Protein AF-A0A970CI45-F1 (afdb_monomer_lite)

Sequence (160 aa):
MDFQNLLEHHQKLLSYMESKGYSELYISRFSDEIVWILRNAETKQWASYTDIYLEYTHTPHSKDYLRNKRTIIGAIEQFDLYGNYPNGRRRHTLFSRCAYHLLVPEFQELIDFYCEVEEKRGKKDTTIYSESHHAASFLLAIQKDGADSLEKVTEEQVIS

Radius of gyration: 19.56 Å; chains: 1; bounding box: 49×31×49 Å

Foldseek 3Di:
DDCVQLVVCVVVLLVVCVVVPNDPVLSVVLVVLSVVCVVCCVPVVDPALLVVLVVVVVDDDDPVVSVSSQQSSQQSRCCRVPVDHDDVPDRGVSDVLALLVVAAPQLVVVLVVQLVVVVVVVNDPVVNVVVSRVSSVLRSQQVVVPDNHPVSRDPVSVPD

Structure (mmCIF, N/CA/C/O backbone):
data_AF-A0A970CI45-F1
#
_entry.id   AF-A0A970CI45-F1
#
loop_
_atom_site.group_PDB
_atom_site.id
_atom_site.type_symbol
_atom_site.label_atom_id
_atom_site.label_alt_id
_atom_site.label_comp_id
_atom_site.label_asym_id
_atom_site.label_entity_id
_atom_site.label_seq_id
_atom_site.pdbx_PDB_ins_code
_atom_site.Cartn_x
_atom_site.Cartn_y
_atom_site.Cartn_z
_atom_site.occupancy
_atom_site.B_iso_or_equiv
_atom_site.auth_seq_id
_atom_site.auth_comp_id
_atom_site.auth_asym_id
_atom_site.auth_atom_id
_atom_site.pdbx_PDB_model_num
ATOM 1 N N . MET A 1 1 ? 13.042 -11.171 2.318 1.00 85.75 1 MET A N 1
ATOM 2 C CA . MET A 1 1 ? 12.233 -11.173 1.082 1.00 85.75 1 MET A CA 1
ATOM 3 C C . MET A 1 1 ? 13.131 -11.547 -0.091 1.00 85.75 1 MET A C 1
ATOM 5 O O . MET A 1 1 ? 14.326 -11.297 0.013 1.00 85.75 1 MET A O 1
ATOM 9 N N . ASP A 1 2 ? 12.602 -12.162 -1.148 1.00 89.69 2 ASP A N 1
ATOM 10 C CA . ASP A 1 2 ? 13.368 -12.471 -2.366 1.00 89.69 2 ASP A CA 1
ATOM 11 C C . ASP A 1 2 ? 13.164 -11.361 -3.409 1.00 89.69 2 ASP A C 1
ATOM 13 O O . ASP A 1 2 ? 12.025 -10.999 -3.684 1.00 89.69 2 ASP A O 1
ATOM 17 N N . PHE A 1 3 ? 14.259 -10.827 -3.959 1.00 94.12 3 PHE A N 1
ATOM 18 C CA . PHE A 1 3 ? 14.261 -9.787 -4.997 1.00 94.12 3 PHE A CA 1
ATOM 19 C C . PHE A 1 3 ? 14.827 -10.293 -6.333 1.00 94.12 3 PHE A C 1
ATOM 21 O O . PHE A 1 3 ? 15.176 -9.485 -7.196 1.00 94.12 3 PHE A O 1
ATOM 28 N N . GLN A 1 4 ? 14.954 -11.611 -6.526 1.00 94.12 4 GLN A N 1
ATOM 29 C CA . GLN A 1 4 ? 15.524 -12.188 -7.744 1.00 94.12 4 GLN A CA 1
ATOM 30 C C . GLN A 1 4 ? 14.738 -11.781 -8.994 1.00 94.12 4 GLN A C 1
ATOM 32 O O . GLN A 1 4 ? 15.327 -11.410 -10.008 1.00 94.12 4 GLN A O 1
ATOM 37 N N . ASN A 1 5 ? 13.406 -11.775 -8.914 1.00 94.62 5 ASN A N 1
ATOM 38 C CA . ASN A 1 5 ? 12.564 -11.341 -10.023 1.00 94.62 5 ASN A CA 1
ATOM 39 C C . ASN A 1 5 ? 12.807 -9.857 -10.365 1.00 94.62 5 ASN A C 1
ATOM 41 O O . ASN A 1 5 ? 13.004 -9.514 -11.534 1.00 94.62 5 ASN A O 1
ATOM 45 N N . LEU A 1 6 ? 12.899 -8.980 -9.360 1.00 96.06 6 LEU A N 1
ATOM 46 C CA . LEU A 1 6 ? 13.262 -7.581 -9.565 1.00 96.06 6 LEU A CA 1
ATOM 47 C C . LEU A 1 6 ? 14.651 -7.449 -10.206 1.00 96.06 6 LEU A C 1
ATOM 49 O O . LEU A 1 6 ? 14.815 -6.699 -11.173 1.00 96.06 6 LEU A O 1
ATOM 53 N N . LEU A 1 7 ? 15.643 -8.196 -9.717 1.00 95.94 7 LEU A N 1
ATOM 54 C CA . LEU A 1 7 ? 17.002 -8.200 -10.256 1.00 95.94 7 LEU A CA 1
ATOM 55 C C . LEU A 1 7 ? 17.024 -8.612 -11.734 1.00 95.94 7 LEU A C 1
ATOM 57 O O . LEU A 1 7 ? 17.642 -7.931 -12.549 1.00 95.94 7 LEU A O 1
ATOM 61 N N . GLU A 1 8 ? 16.315 -9.674 -12.103 1.00 96.25 8 GLU A N 1
ATOM 62 C CA . GLU A 1 8 ? 16.331 -10.219 -13.462 1.00 96.25 8 GLU A CA 1
ATOM 63 C C . GLU A 1 8 ? 15.444 -9.449 -14.447 1.00 96.25 8 GLU A C 1
ATOM 65 O O . GLU A 1 8 ? 15.654 -9.519 -15.664 1.00 96.25 8 GLU A O 1
ATOM 70 N N . HIS A 1 9 ? 14.402 -8.761 -13.969 1.00 96.69 9 HIS A N 1
ATOM 71 C CA . HIS A 1 9 ? 13.346 -8.237 -14.840 1.00 96.69 9 HIS A CA 1
ATOM 72 C C . HIS A 1 9 ? 13.094 -6.730 -14.732 1.00 96.69 9 HIS A C 1
ATOM 74 O O . HIS A 1 9 ? 12.304 -6.212 -15.526 1.00 96.69 9 HIS A O 1
ATOM 80 N N . HIS A 1 10 ? 13.795 -5.987 -13.867 1.00 95.69 10 HIS A N 1
ATOM 81 C CA . HIS A 1 10 ? 13.632 -4.528 -13.771 1.00 95.69 10 HIS A CA 1
ATOM 82 C C . HIS A 1 10 ? 13.820 -3.799 -15.109 1.00 95.69 10 HIS A C 1
ATOM 84 O O . HIS A 1 10 ? 13.094 -2.846 -15.387 1.00 95.69 10 HIS A O 1
ATOM 90 N N . GLN A 1 11 ? 14.712 -4.262 -15.991 1.00 96.94 11 GLN A N 1
ATOM 91 C CA . GLN A 1 11 ? 14.888 -3.616 -17.294 1.00 96.94 11 GLN A CA 1
ATOM 92 C C . GLN A 1 11 ? 13.620 -3.700 -18.160 1.00 96.94 11 GLN A C 1
ATOM 94 O O . GLN A 1 11 ? 13.286 -2.748 -18.861 1.00 96.94 11 GLN A O 1
ATOM 99 N N . LYS A 1 12 ? 12.848 -4.794 -18.056 1.00 97.12 12 LYS A N 1
ATOM 100 C CA . LYS A 1 12 ? 11.551 -4.929 -18.743 1.00 97.12 12 LYS A CA 1
ATOM 101 C C . LYS A 1 12 ? 10.530 -3.927 -18.204 1.00 97.12 12 LYS A C 1
ATOM 103 O O . LYS A 1 12 ? 9.725 -3.410 -18.975 1.00 97.12 12 LYS A O 1
ATOM 108 N N . LEU A 1 13 ? 10.551 -3.657 -16.896 1.00 96.19 13 LEU A N 1
ATOM 109 C CA . LEU A 1 13 ? 9.715 -2.632 -16.268 1.00 96.19 13 LEU A CA 1
ATOM 110 C C . LEU A 1 13 ? 10.054 -1.237 -16.808 1.00 96.19 13 LEU A C 1
ATOM 112 O O . LEU A 1 13 ? 9.148 -0.520 -17.232 1.00 96.19 13 LEU A O 1
ATOM 116 N N . LEU A 1 14 ? 11.339 -0.876 -16.850 1.00 97.12 14 LEU A N 1
ATOM 117 C CA . LEU A 1 14 ? 11.781 0.434 -17.337 1.00 97.12 14 LEU A CA 1
ATOM 118 C C . LEU A 1 14 ? 11.441 0.631 -18.822 1.00 97.12 14 LEU A C 1
ATOM 120 O O . LEU A 1 14 ? 10.796 1.620 -19.169 1.00 97.12 14 LEU A O 1
ATOM 124 N N . SER A 1 15 ? 11.738 -0.350 -19.680 1.00 97.31 15 SER A N 1
ATOM 125 C CA . SER A 1 15 ? 11.382 -0.286 -21.106 1.00 97.31 15 SER A CA 1
ATOM 126 C C . SER A 1 15 ? 9.870 -0.232 -21.340 1.00 97.31 15 SER A C 1
ATOM 128 O O . SER A 1 15 ? 9.397 0.454 -22.248 1.00 97.31 15 SER A O 1
ATOM 130 N N . TYR A 1 16 ? 9.072 -0.909 -20.508 1.00 96.31 16 TYR A N 1
ATOM 131 C CA . TYR A 1 16 ? 7.619 -0.755 -20.552 1.00 96.31 16 TYR A CA 1
ATOM 132 C C . TYR A 1 16 ? 7.209 0.692 -20.248 1.00 96.31 16 TYR A C 1
ATOM 134 O O . TYR A 1 16 ? 6.386 1.252 -20.974 1.00 96.31 16 TYR A O 1
ATOM 142 N N . MET A 1 17 ? 7.779 1.312 -19.211 1.00 95.06 17 MET A N 1
ATOM 143 C CA . MET A 1 17 ? 7.454 2.692 -18.842 1.00 95.06 17 MET A CA 1
ATOM 144 C C . MET A 1 17 ? 7.829 3.679 -19.957 1.00 95.06 17 MET A C 1
ATOM 146 O O . MET A 1 17 ? 7.026 4.545 -20.302 1.00 95.06 17 MET A O 1
ATOM 150 N N . GLU A 1 18 ? 8.986 3.501 -20.589 1.00 96.19 18 GLU A N 1
ATOM 151 C CA . GLU A 1 18 ? 9.374 4.268 -21.780 1.00 96.19 18 GLU A CA 1
ATOM 152 C C . GLU A 1 18 ? 8.333 4.113 -22.899 1.00 96.19 18 GLU A C 1
ATOM 154 O O . GLU A 1 18 ? 7.787 5.099 -23.394 1.00 96.19 18 GLU A O 1
ATOM 159 N N . SER A 1 19 ? 7.958 2.871 -23.231 1.00 96.56 19 SER A N 1
ATOM 160 C CA . SER A 1 19 ? 6.989 2.581 -24.301 1.00 96.56 19 SER A CA 1
ATOM 161 C C . SER A 1 19 ? 5.582 3.139 -24.042 1.00 96.56 19 SER A C 1
ATOM 163 O O . SER A 1 19 ? 4.812 3.365 -24.977 1.00 96.56 19 SER A O 1
ATOM 165 N N . LYS A 1 20 ? 5.222 3.353 -22.771 1.00 94.31 20 LYS A N 1
ATOM 166 C CA . LYS A 1 20 ? 3.933 3.918 -22.350 1.00 94.31 20 LYS A CA 1
ATOM 167 C C . LYS A 1 20 ? 3.963 5.436 -22.184 1.00 94.31 20 LYS A C 1
ATOM 169 O O . LYS A 1 20 ? 2.945 6.006 -21.796 1.00 94.31 20 LYS A O 1
ATOM 174 N N . GLY A 1 21 ? 5.085 6.083 -22.499 1.00 93.75 21 GLY A N 1
ATOM 175 C CA . GLY A 1 21 ? 5.211 7.539 -22.477 1.00 93.75 21 GLY A CA 1
ATOM 176 C C . GLY A 1 21 ? 5.277 8.128 -21.070 1.00 93.75 21 GLY A C 1
ATOM 177 O O . GLY A 1 21 ? 4.859 9.268 -20.864 1.00 93.75 21 GLY A O 1
ATOM 178 N N . TYR A 1 22 ? 5.767 7.369 -20.084 1.00 93.44 22 TYR A N 1
ATOM 179 C CA . TYR A 1 22 ? 6.097 7.946 -18.782 1.00 93.44 22 TYR A CA 1
ATOM 180 C C . TYR A 1 22 ? 7.247 8.951 -18.932 1.00 93.44 22 TYR A C 1
ATOM 182 O O . TYR A 1 22 ? 8.113 8.795 -19.789 1.00 93.44 22 TYR A O 1
ATOM 190 N N . SER A 1 23 ? 7.267 9.991 -18.094 1.00 94.25 23 SER A N 1
ATOM 191 C CA . SER A 1 23 ? 8.334 10.992 -18.159 1.00 94.25 23 SER A CA 1
ATOM 192 C C . SER A 1 23 ? 9.681 10.407 -17.733 1.00 94.25 23 SER A C 1
ATOM 194 O O . SER A 1 23 ? 9.750 9.611 -16.794 1.00 94.25 23 SER A O 1
ATOM 196 N N . GLU A 1 24 ? 10.761 10.871 -18.365 1.00 95.75 24 GLU A N 1
ATOM 197 C CA . GLU A 1 24 ? 12.135 10.455 -18.045 1.00 95.75 24 GLU A CA 1
ATOM 198 C C . GLU A 1 24 ? 12.459 10.638 -16.560 1.00 95.75 24 GLU A C 1
ATOM 200 O O . GLU A 1 24 ? 13.004 9.741 -15.923 1.00 95.75 24 GLU A O 1
ATOM 205 N N . LEU A 1 25 ? 12.032 11.760 -15.967 1.00 94.62 25 LEU A N 1
ATOM 206 C CA . LEU A 1 25 ? 12.197 12.012 -14.535 1.00 94.62 25 LEU A CA 1
ATOM 207 C C . LE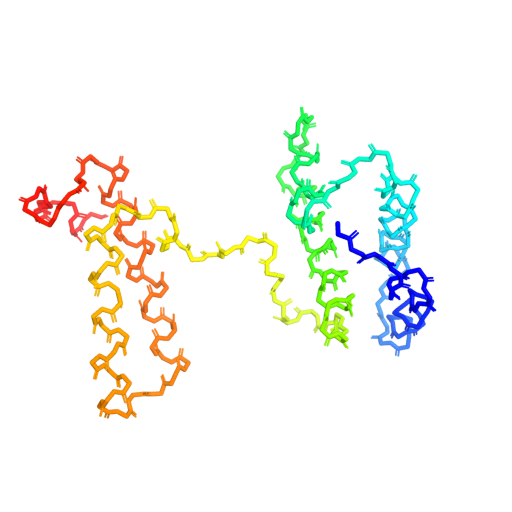U A 1 25 ? 11.514 10.937 -13.675 1.00 94.62 25 LEU A C 1
ATOM 209 O O . LEU A 1 25 ? 12.028 10.561 -12.624 1.00 94.62 25 LEU A O 1
ATOM 213 N N . TYR A 1 26 ? 10.338 10.459 -14.079 1.00 92.94 26 TYR A N 1
ATOM 214 C CA . TYR A 1 26 ? 9.623 9.429 -13.332 1.00 92.94 26 TYR A CA 1
ATOM 215 C C . TYR A 1 26 ? 10.274 8.053 -13.500 1.00 92.94 26 TYR A C 1
ATOM 217 O O . TYR A 1 26 ? 10.408 7.328 -12.517 1.00 92.94 26 TYR A O 1
ATOM 225 N N . ILE A 1 27 ? 10.741 7.729 -14.708 1.00 96.00 27 ILE A N 1
ATOM 226 C CA . ILE A 1 27 ? 11.489 6.498 -15.001 1.00 96.00 27 ILE A CA 1
ATOM 227 C C . ILE A 1 27 ? 12.807 6.469 -14.216 1.00 96.00 27 ILE A C 1
ATOM 229 O O . ILE A 1 27 ? 13.104 5.475 -13.557 1.00 96.00 27 ILE A O 1
ATOM 233 N N . SER A 1 28 ? 13.551 7.578 -14.193 1.00 96.50 28 SER A N 1
ATOM 234 C CA . SER A 1 28 ? 14.784 7.716 -13.406 1.00 96.50 28 SER A CA 1
ATOM 235 C C . SER A 1 28 ? 14.533 7.470 -11.920 1.00 96.50 28 SER A C 1
ATOM 237 O O . SER A 1 28 ? 15.267 6.705 -11.304 1.00 96.50 28 SER A O 1
ATOM 239 N N . ARG A 1 29 ? 13.443 8.002 -11.352 1.00 95.50 29 ARG A N 1
ATOM 240 C CA . ARG A 1 29 ? 13.087 7.734 -9.948 1.00 95.50 29 ARG A CA 1
ATOM 241 C C . ARG A 1 29 ? 12.798 6.257 -9.668 1.00 95.50 29 ARG A C 1
ATOM 243 O O . ARG A 1 29 ? 13.101 5.795 -8.574 1.00 95.50 29 ARG A O 1
ATOM 250 N N . PHE A 1 30 ? 12.208 5.527 -10.618 1.00 96.00 30 PHE A N 1
ATOM 251 C CA . PHE A 1 30 ? 12.043 4.073 -10.501 1.00 96.00 30 PHE A CA 1
ATOM 252 C C . PHE A 1 30 ? 13.393 3.365 -10.544 1.00 96.00 30 PHE A C 1
ATOM 254 O O . PHE A 1 30 ? 13.668 2.542 -9.679 1.00 96.00 30 PHE A O 1
ATOM 261 N N . SER A 1 31 ? 14.237 3.710 -11.517 1.00 97.50 31 SER A N 1
ATOM 262 C CA . SER A 1 31 ? 15.576 3.137 -11.658 1.00 97.50 31 SER A CA 1
ATOM 263 C C . SER A 1 31 ? 16.409 3.333 -10.388 1.00 97.50 31 SER A C 1
ATOM 265 O O . SER A 1 31 ? 16.966 2.371 -9.865 1.00 97.50 31 SER A O 1
ATOM 267 N N . ASP A 1 32 ? 16.444 4.554 -9.851 1.00 97.62 32 ASP A N 1
ATOM 268 C CA . ASP A 1 32 ? 17.188 4.879 -8.632 1.00 97.62 32 ASP A CA 1
ATOM 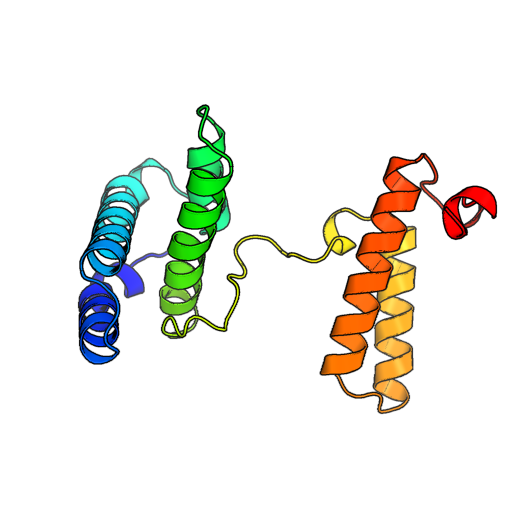269 C C . ASP A 1 32 ? 16.685 4.078 -7.426 1.00 97.62 32 ASP A C 1
ATOM 271 O O . ASP A 1 32 ? 17.486 3.572 -6.639 1.00 97.62 32 ASP A O 1
ATOM 275 N N . GLU A 1 33 ? 15.363 3.926 -7.291 1.00 97.44 33 GLU A N 1
ATOM 276 C CA . GLU A 1 33 ? 14.764 3.143 -6.209 1.00 97.44 33 GLU A CA 1
ATOM 277 C C . GLU A 1 33 ? 15.108 1.657 -6.326 1.00 97.44 33 GLU A C 1
ATOM 279 O O . GLU A 1 33 ? 15.518 1.045 -5.346 1.00 97.44 33 GLU A O 1
ATOM 284 N N . ILE A 1 34 ? 14.994 1.077 -7.523 1.00 97.69 34 ILE A N 1
ATOM 285 C CA . ILE A 1 34 ? 15.317 -0.333 -7.771 1.00 97.69 34 ILE A CA 1
ATOM 286 C C . ILE A 1 34 ? 16.785 -0.601 -7.445 1.00 97.69 34 ILE A C 1
ATOM 288 O O . ILE A 1 34 ? 17.100 -1.544 -6.722 1.00 97.69 34 ILE A O 1
ATOM 292 N N . VAL A 1 35 ? 17.685 0.259 -7.925 1.00 97.62 35 VAL A N 1
ATOM 293 C CA . VAL A 1 35 ? 19.119 0.153 -7.644 1.00 97.62 35 VAL A CA 1
ATOM 294 C C . VAL A 1 35 ? 19.392 0.262 -6.145 1.00 97.62 35 VAL A C 1
ATOM 296 O O . VAL A 1 35 ? 20.210 -0.489 -5.616 1.00 97.62 35 VAL A O 1
ATOM 299 N N . TRP A 1 36 ? 18.718 1.175 -5.444 1.00 97.31 36 TRP A N 1
ATOM 300 C CA . TRP A 1 36 ? 18.865 1.308 -3.999 1.00 97.31 36 TRP A CA 1
ATOM 301 C C . TRP A 1 36 ? 18.370 0.064 -3.250 1.00 97.31 36 TRP A C 1
ATOM 303 O O . TRP A 1 36 ? 19.090 -0.429 -2.382 1.00 97.31 36 TRP A O 1
ATOM 313 N N . ILE A 1 37 ? 17.210 -0.489 -3.617 1.00 96.88 37 ILE A N 1
ATOM 314 C CA . ILE A 1 37 ? 16.667 -1.720 -3.024 1.00 96.88 37 ILE A CA 1
ATOM 315 C C . ILE A 1 37 ? 17.648 -2.879 -3.216 1.00 96.88 37 ILE A C 1
ATOM 317 O O . ILE A 1 37 ? 18.064 -3.495 -2.238 1.00 96.88 37 ILE A O 1
ATOM 321 N N . LEU A 1 38 ? 18.080 -3.132 -4.455 1.00 96.12 38 LEU A N 1
ATOM 322 C CA . LEU A 1 38 ? 18.967 -4.253 -4.779 1.00 96.12 38 LEU A CA 1
ATOM 323 C C . LEU A 1 38 ? 20.320 -4.151 -4.060 1.00 96.12 38 LEU A C 1
ATOM 325 O O . LEU A 1 38 ? 20.836 -5.153 -3.579 1.00 96.12 38 LEU A O 1
ATOM 329 N N . ARG A 1 39 ? 20.877 -2.940 -3.919 1.00 96.12 39 ARG A N 1
ATOM 330 C CA . ARG A 1 39 ? 22.141 -2.713 -3.191 1.00 96.12 39 ARG A CA 1
ATOM 331 C C . ARG A 1 39 ? 22.047 -2.979 -1.689 1.00 96.12 39 ARG A C 1
ATOM 333 O O . ARG A 1 39 ? 23.067 -3.254 -1.068 1.00 96.12 39 ARG A O 1
ATOM 340 N N . ASN A 1 40 ? 20.863 -2.834 -1.102 1.00 95.31 40 ASN A N 1
ATOM 341 C CA . ASN A 1 40 ? 20.661 -2.932 0.344 1.00 95.31 40 ASN A CA 1
ATOM 342 C C . ASN A 1 40 ? 19.929 -4.216 0.761 1.00 95.31 40 ASN A C 1
ATOM 344 O O . ASN A 1 40 ? 19.820 -4.486 1.954 1.00 95.31 40 ASN A O 1
ATOM 348 N N . ALA A 1 41 ? 19.456 -5.019 -0.195 1.00 91.75 41 ALA A N 1
ATOM 349 C CA . ALA A 1 41 ? 18.675 -6.224 0.061 1.00 91.75 41 ALA A CA 1
ATOM 350 C C . ALA A 1 41 ? 19.379 -7.205 1.016 1.00 91.75 41 ALA A C 1
ATOM 352 O O . ALA A 1 41 ? 18.767 -7.679 1.973 1.00 91.75 41 ALA A O 1
ATOM 353 N N . GLU A 1 42 ? 20.673 -7.463 0.797 1.00 86.88 42 GLU A N 1
ATOM 354 C CA . GLU A 1 42 ? 21.454 -8.405 1.611 1.00 86.88 42 GLU A CA 1
ATOM 355 C C . GLU A 1 42 ? 21.711 -7.895 3.035 1.00 86.88 42 GLU A C 1
ATOM 357 O O . GLU A 1 42 ? 21.709 -8.671 3.991 1.00 86.88 42 GLU A O 1
ATOM 362 N N . THR A 1 43 ? 21.922 -6.585 3.195 1.00 91.81 43 THR A N 1
ATOM 363 C CA . THR A 1 43 ? 22.318 -5.988 4.478 1.00 91.81 43 THR A CA 1
ATOM 364 C C . THR A 1 43 ? 21.124 -5.648 5.360 1.00 91.81 43 THR A C 1
ATOM 366 O O . THR A 1 43 ? 21.211 -5.772 6.580 1.00 91.81 43 THR A O 1
ATOM 369 N N . LYS A 1 44 ? 20.012 -5.214 4.762 1.00 89.88 44 LYS A N 1
ATOM 370 C CA . LYS A 1 44 ? 18.828 -4.738 5.486 1.00 89.88 44 LYS A CA 1
ATOM 371 C C . LYS A 1 44 ? 17.829 -5.836 5.830 1.00 89.88 44 LYS A C 1
ATOM 373 O O . LYS A 1 44 ? 17.062 -5.658 6.769 1.00 89.88 44 LYS A O 1
ATOM 378 N N . GLN A 1 45 ? 17.842 -6.955 5.101 1.00 88.62 45 GLN A N 1
ATOM 379 C CA . GLN A 1 45 ? 17.010 -8.134 5.381 1.00 88.62 45 GLN A CA 1
ATOM 380 C C . GLN A 1 45 ? 15.508 -7.823 5.542 1.00 88.62 45 GLN A C 1
ATOM 382 O O . GLN A 1 45 ? 14.827 -8.407 6.385 1.00 88.62 45 GLN A O 1
ATOM 387 N N . TRP A 1 46 ? 14.970 -6.914 4.725 1.00 93.00 46 TRP A N 1
ATOM 388 C CA . TRP A 1 46 ? 13.552 -6.549 4.764 1.00 93.00 46 TRP A CA 1
ATOM 389 C C . TRP A 1 46 ? 12.633 -7.767 4.559 1.00 93.00 46 TRP A C 1
ATOM 391 O O . TRP A 1 46 ? 12.899 -8.648 3.725 1.00 93.00 46 TRP A O 1
ATOM 401 N N . ALA A 1 47 ? 11.528 -7.815 5.305 1.00 88.25 47 ALA A N 1
ATOM 402 C CA . ALA A 1 47 ? 10.521 -8.866 5.185 1.00 88.25 47 ALA A CA 1
ATOM 403 C C . ALA A 1 47 ? 9.485 -8.541 4.096 1.00 88.25 47 ALA A C 1
ATOM 405 O O . ALA A 1 47 ? 8.915 -9.458 3.508 1.00 88.25 47 ALA A O 1
ATOM 406 N N . SER A 1 48 ? 9.283 -7.256 3.792 1.00 90.31 48 SER A N 1
ATOM 407 C CA . SER A 1 48 ? 8.299 -6.757 2.828 1.00 90.31 48 SER A CA 1
ATOM 408 C C . SER A 1 48 ? 8.734 -5.444 2.162 1.00 90.31 48 SER A C 1
ATOM 410 O O . SER A 1 48 ? 9.580 -4.715 2.684 1.00 90.31 48 SER A O 1
ATOM 412 N N . TYR A 1 49 ? 8.088 -5.068 1.051 1.00 92.94 49 TYR A N 1
ATOM 413 C CA . TYR A 1 49 ? 8.231 -3.719 0.480 1.00 92.94 49 TYR A CA 1
ATOM 414 C C . TYR A 1 49 ? 7.719 -2.613 1.419 1.00 92.94 49 TYR A C 1
ATOM 416 O O . TYR A 1 49 ? 8.120 -1.452 1.296 1.00 92.94 49 TYR A O 1
ATOM 424 N N . THR A 1 50 ? 6.849 -2.947 2.373 1.00 90.38 50 THR A N 1
ATOM 425 C CA . THR A 1 50 ? 6.419 -2.027 3.430 1.00 90.38 50 THR A CA 1
ATOM 426 C C . THR A 1 50 ? 7.598 -1.605 4.295 1.00 90.38 50 THR A C 1
ATOM 428 O O . THR A 1 50 ? 7.753 -0.410 4.546 1.00 90.38 50 THR A O 1
ATOM 431 N N . ASP A 1 51 ? 8.464 -2.546 4.679 1.00 90.75 51 ASP A N 1
ATOM 432 C CA . ASP A 1 51 ? 9.657 -2.261 5.486 1.00 90.75 51 ASP A CA 1
ATOM 433 C C . ASP A 1 51 ? 10.605 -1.306 4.751 1.00 90.75 51 ASP A C 1
ATOM 435 O O . ASP A 1 51 ? 11.103 -0.345 5.334 1.00 90.75 51 ASP A O 1
ATOM 439 N N . ILE A 1 52 ? 10.761 -1.499 3.436 1.00 94.75 52 ILE A N 1
ATOM 440 C CA . ILE A 1 52 ? 11.536 -0.610 2.557 1.00 94.75 52 ILE A CA 1
ATOM 441 C C . ILE A 1 52 ? 10.990 0.819 2.614 1.00 94.75 52 ILE A C 1
ATOM 443 O O . ILE A 1 52 ? 11.745 1.780 2.738 1.00 94.75 52 ILE A O 1
ATOM 447 N N . TYR A 1 53 ? 9.667 0.989 2.533 1.00 93.88 53 TYR A N 1
ATOM 448 C CA . TYR A 1 53 ? 9.065 2.314 2.666 1.00 93.88 53 TYR A CA 1
ATOM 449 C C . TYR A 1 53 ? 9.261 2.898 4.073 1.00 93.88 53 TYR A C 1
ATOM 451 O O . TYR A 1 53 ? 9.470 4.107 4.199 1.00 93.88 53 TYR A O 1
ATOM 459 N N . LEU A 1 54 ? 9.171 2.078 5.125 1.00 90.69 54 LEU A N 1
ATOM 460 C CA . LEU A 1 54 ? 9.300 2.534 6.511 1.00 90.69 54 LEU A CA 1
ATOM 461 C C . LEU A 1 54 ? 10.695 3.095 6.813 1.00 90.69 54 LEU A C 1
ATOM 463 O O . LEU A 1 54 ? 10.787 4.048 7.585 1.00 90.69 54 LEU A O 1
ATOM 467 N N . GLU A 1 55 ? 11.744 2.638 6.126 1.00 92.94 55 GLU A N 1
ATOM 468 C CA . GLU A 1 55 ? 13.090 3.232 6.211 1.00 92.94 55 GLU A CA 1
ATOM 469 C C . GLU A 1 55 ? 13.081 4.740 5.923 1.00 92.94 55 GLU A C 1
ATOM 471 O O . GLU A 1 55 ? 13.669 5.534 6.657 1.00 92.94 55 GLU A O 1
ATOM 476 N N . TYR A 1 56 ? 12.321 5.164 4.910 1.00 92.31 56 TYR A N 1
ATOM 477 C CA . TYR A 1 56 ? 12.173 6.578 4.560 1.00 92.31 56 TYR A CA 1
ATOM 478 C C . TYR A 1 56 ? 11.381 7.381 5.594 1.00 92.31 56 TYR A C 1
ATOM 480 O O . TYR A 1 56 ? 11.313 8.599 5.490 1.00 92.31 56 TYR A O 1
ATOM 488 N N . THR A 1 57 ? 10.750 6.740 6.577 1.00 88.25 57 THR A N 1
ATOM 489 C CA . THR A 1 57 ? 10.025 7.439 7.649 1.00 88.25 57 THR A CA 1
ATOM 490 C C . THR A 1 57 ? 10.894 7.716 8.873 1.00 88.25 57 THR A C 1
ATOM 492 O O . THR A 1 57 ? 10.511 8.534 9.708 1.00 88.25 57 THR A O 1
ATOM 495 N N . HIS A 1 58 ? 12.075 7.096 8.969 1.00 88.44 58 HIS A N 1
ATOM 496 C CA . HIS A 1 58 ? 13.008 7.315 10.078 1.00 88.44 58 HIS A CA 1
ATOM 497 C C . HIS A 1 58 ? 13.725 8.668 10.012 1.00 88.44 58 HIS A C 1
ATOM 499 O O . HIS A 1 58 ? 14.253 9.135 11.020 1.00 88.44 58 HIS A O 1
ATOM 505 N N . THR A 1 59 ? 13.720 9.321 8.850 1.00 87.94 59 THR A N 1
ATOM 506 C CA . THR A 1 59 ? 14.284 10.657 8.647 1.00 87.94 59 THR A CA 1
ATOM 507 C C . THR A 1 59 ? 13.202 11.673 8.276 1.00 87.94 59 THR A C 1
ATOM 509 O O . THR A 1 59 ? 12.211 11.323 7.629 1.00 87.94 59 THR A O 1
ATOM 512 N N . PRO A 1 60 ? 13.358 12.958 8.652 1.00 88.81 60 PRO A N 1
ATOM 513 C CA . PRO A 1 60 ? 12.375 13.977 8.310 1.00 88.81 60 PRO A CA 1
ATOM 514 C C . PRO A 1 60 ? 12.324 14.209 6.796 1.00 88.81 60 PRO A C 1
ATOM 516 O O . PRO A 1 60 ? 13.275 14.706 6.192 1.00 88.81 60 PRO A O 1
ATOM 519 N N . HIS A 1 61 ? 11.181 13.903 6.190 1.00 92.44 61 HIS A N 1
ATOM 520 C CA . HIS A 1 61 ? 10.887 14.205 4.792 1.00 92.44 61 HIS A CA 1
ATOM 521 C C . HIS A 1 61 ? 9.542 14.914 4.653 1.00 92.44 61 HIS A C 1
ATOM 523 O O . HIS A 1 61 ? 8.669 14.829 5.519 1.00 92.44 61 HIS A O 1
ATOM 529 N N . SER A 1 62 ? 9.346 15.610 3.530 1.00 93.19 62 SER A N 1
ATOM 530 C CA . SER A 1 62 ? 8.055 16.225 3.231 1.00 93.19 62 SER A CA 1
ATOM 531 C C . SER A 1 62 ? 6.978 15.163 2.974 1.00 93.19 62 SER A C 1
ATOM 533 O O . SER A 1 62 ? 7.249 14.068 2.473 1.00 93.19 62 SER A O 1
ATOM 535 N N . LYS A 1 63 ? 5.716 15.507 3.262 1.00 88.00 63 LYS A N 1
ATOM 536 C CA . LYS A 1 63 ? 4.568 14.619 3.003 1.00 88.00 63 LYS A CA 1
ATOM 537 C C . LYS A 1 63 ? 4.479 14.211 1.529 1.00 88.00 63 LYS A C 1
ATOM 539 O O . LYS A 1 63 ? 4.173 13.060 1.226 1.00 88.00 63 LYS A O 1
ATOM 544 N N . ASP A 1 64 ? 4.777 15.134 0.616 1.00 88.44 64 ASP A N 1
ATOM 545 C CA . ASP A 1 64 ? 4.767 14.864 -0.824 1.00 88.44 64 ASP A CA 1
ATOM 546 C C . ASP A 1 64 ? 5.887 13.910 -1.244 1.00 88.44 64 ASP A C 1
ATOM 548 O O . ASP A 1 64 ? 5.662 13.035 -2.083 1.00 88.44 64 ASP A O 1
ATOM 552 N N . TYR A 1 65 ? 7.075 14.029 -0.643 1.00 91.38 65 TYR A N 1
ATOM 553 C CA . TYR A 1 65 ? 8.173 13.093 -0.872 1.00 91.38 65 TYR A CA 1
ATOM 554 C C . TYR A 1 65 ? 7.776 11.675 -0.458 1.00 91.38 65 TYR A C 1
ATOM 556 O O . TYR A 1 65 ? 7.867 10.752 -1.268 1.00 91.38 65 TYR A O 1
ATOM 564 N N . LEU A 1 66 ? 7.245 11.515 0.759 1.00 91.12 66 LEU A N 1
ATOM 565 C CA . LEU A 1 66 ? 6.789 10.219 1.260 1.00 91.12 66 LEU A CA 1
ATOM 566 C C . LEU A 1 66 ? 5.656 9.650 0.398 1.00 91.12 66 LEU A C 1
ATOM 568 O O . LEU A 1 66 ? 5.682 8.475 0.043 1.00 91.12 66 LEU A O 1
ATOM 572 N N . ARG A 1 67 ? 4.696 10.477 -0.037 1.00 87.75 67 ARG A N 1
ATOM 573 C CA . ARG A 1 67 ? 3.630 10.041 -0.956 1.00 87.75 67 ARG A CA 1
ATOM 574 C C . ARG A 1 67 ? 4.190 9.522 -2.285 1.00 87.75 67 ARG A C 1
ATOM 576 O O . ARG A 1 67 ? 3.726 8.495 -2.786 1.00 87.75 67 ARG A O 1
ATOM 583 N N . ASN A 1 68 ? 5.184 10.208 -2.848 1.00 89.69 68 ASN A N 1
ATOM 584 C CA . ASN A 1 68 ? 5.840 9.786 -4.085 1.00 89.69 68 ASN A CA 1
ATOM 585 C C . ASN A 1 68 ? 6.620 8.479 -3.890 1.00 89.69 68 ASN A C 1
ATOM 587 O O . ASN A 1 68 ? 6.423 7.551 -4.672 1.00 89.69 68 ASN A O 1
ATOM 591 N N . LYS A 1 69 ? 7.423 8.367 -2.823 1.00 92.50 69 LYS A N 1
ATOM 592 C CA . LYS A 1 69 ? 8.145 7.131 -2.473 1.00 92.50 69 LYS A CA 1
ATOM 593 C C . LYS A 1 69 ? 7.198 5.953 -2.312 1.00 92.50 69 LYS A C 1
ATOM 595 O O . LYS A 1 69 ? 7.392 4.922 -2.944 1.00 92.50 69 LYS A O 1
ATOM 600 N N . ARG A 1 70 ? 6.104 6.142 -1.571 1.00 90.25 70 ARG A N 1
ATOM 601 C CA . ARG A 1 70 ? 5.056 5.128 -1.402 1.00 90.25 70 ARG A CA 1
ATOM 602 C C . ARG A 1 70 ? 4.491 4.652 -2.741 1.00 90.25 70 ARG A C 1
ATOM 604 O O . ARG A 1 70 ? 4.253 3.466 -2.933 1.00 90.25 70 ARG A O 1
ATOM 611 N N . THR A 1 71 ? 4.277 5.577 -3.673 1.00 89.56 71 THR A N 1
ATOM 612 C CA . THR A 1 71 ? 3.749 5.252 -5.004 1.00 89.56 71 THR A CA 1
ATOM 613 C C . THR A 1 71 ? 4.742 4.430 -5.823 1.00 89.56 71 THR A C 1
ATOM 615 O O . THR A 1 71 ? 4.337 3.456 -6.447 1.00 89.56 71 THR A O 1
ATOM 618 N N . ILE A 1 72 ? 6.025 4.801 -5.802 1.00 93.38 72 ILE A N 1
ATOM 619 C CA . ILE A 1 72 ? 7.085 4.116 -6.553 1.00 93.38 72 ILE A CA 1
ATOM 620 C C . ILE A 1 72 ? 7.336 2.722 -5.978 1.00 93.38 72 ILE A C 1
ATOM 622 O O . ILE A 1 72 ? 7.159 1.738 -6.690 1.00 93.38 72 ILE A O 1
ATOM 626 N N . ILE A 1 73 ? 7.664 2.630 -4.685 1.00 94.50 73 ILE A N 1
ATOM 627 C CA . ILE A 1 73 ? 7.970 1.363 -3.997 1.00 94.50 73 ILE A CA 1
ATOM 628 C C . ILE A 1 73 ? 6.814 0.378 -4.170 1.00 94.50 73 ILE A C 1
ATOM 630 O O . ILE A 1 73 ? 7.010 -0.802 -4.422 1.00 94.50 73 ILE A O 1
ATOM 634 N N . GLY A 1 74 ? 5.587 0.881 -4.118 1.00 91.56 74 GLY A N 1
ATOM 635 C CA . GLY A 1 74 ? 4.410 0.053 -4.243 1.00 91.56 74 GLY A CA 1
ATOM 636 C C . GLY A 1 74 ? 4.051 -0.365 -5.665 1.00 91.56 74 GLY A C 1
ATOM 637 O O . GLY A 1 74 ? 3.385 -1.375 -5.857 1.00 91.56 74 GLY A O 1
ATOM 638 N N . ALA A 1 75 ? 4.483 0.384 -6.677 1.00 92.25 75 ALA A N 1
ATOM 639 C CA . ALA A 1 75 ? 4.426 -0.082 -8.056 1.00 92.25 75 ALA A CA 1
ATOM 640 C C . ALA A 1 75 ? 5.516 -1.128 -8.335 1.00 92.25 75 ALA A C 1
ATOM 642 O O . ALA A 1 75 ? 5.263 -2.076 -9.074 1.00 92.25 75 ALA A O 1
ATOM 643 N N . ILE A 1 76 ? 6.695 -0.978 -7.719 1.00 94.75 76 ILE A N 1
ATOM 644 C CA . ILE A 1 76 ? 7.769 -1.975 -7.779 1.00 94.75 76 ILE A CA 1
ATOM 645 C C . ILE A 1 76 ? 7.308 -3.277 -7.117 1.00 94.75 76 ILE A C 1
ATOM 647 O O . ILE A 1 76 ? 7.425 -4.315 -7.747 1.00 94.75 76 ILE A O 1
ATOM 651 N N . GLU A 1 77 ? 6.696 -3.221 -5.929 1.00 93.31 77 GLU A N 1
ATOM 652 C CA . GLU A 1 77 ? 6.066 -4.378 -5.269 1.00 93.31 77 GLU A CA 1
ATOM 653 C C . GLU A 1 77 ? 5.094 -5.102 -6.207 1.00 93.31 77 GLU A C 1
ATOM 655 O O . GLU A 1 77 ? 5.137 -6.321 -6.353 1.00 93.31 77 GLU A O 1
ATOM 660 N N . GLN A 1 78 ? 4.216 -4.341 -6.867 1.00 90.88 78 GLN A N 1
ATOM 661 C CA . GLN A 1 78 ? 3.211 -4.900 -7.764 1.00 90.88 78 GLN A CA 1
ATOM 662 C C . GLN A 1 78 ? 3.825 -5.618 -8.966 1.00 90.88 78 GLN A C 1
ATOM 664 O O . GLN A 1 78 ? 3.338 -6.674 -9.379 1.00 90.88 78 GLN A O 1
ATOM 669 N N . PHE A 1 79 ? 4.894 -5.053 -9.513 1.00 93.50 79 PHE A N 1
ATOM 670 C CA . PHE A 1 79 ? 5.647 -5.672 -10.589 1.00 93.50 79 PHE A CA 1
ATOM 671 C C . PHE A 1 79 ? 6.407 -6.907 -10.101 1.00 93.50 79 PHE A C 1
ATOM 673 O O . PHE A 1 79 ? 6.325 -7.954 -10.737 1.00 93.50 79 PHE A O 1
ATOM 680 N N . ASP A 1 80 ? 7.108 -6.791 -8.977 1.00 94.69 80 ASP A N 1
ATOM 681 C CA . ASP A 1 80 ? 8.007 -7.828 -8.492 1.00 94.69 80 ASP A CA 1
ATOM 682 C C . ASP A 1 80 ? 7.253 -9.082 -8.040 1.00 94.69 80 ASP A C 1
ATOM 684 O O . ASP A 1 80 ? 7.556 -10.192 -8.463 1.00 94.69 80 ASP A O 1
ATOM 688 N N . LEU A 1 81 ? 6.202 -8.900 -7.240 1.00 90.69 81 LEU A N 1
ATOM 689 C CA . LEU A 1 81 ? 5.467 -10.018 -6.653 1.00 90.69 81 LEU A CA 1
ATOM 690 C C . LEU A 1 81 ? 4.371 -10.584 -7.552 1.00 90.69 81 LEU A C 1
ATOM 692 O O . LEU A 1 81 ? 4.021 -11.757 -7.432 1.00 90.69 81 LEU A O 1
ATOM 696 N N . TYR A 1 82 ? 3.789 -9.756 -8.421 1.00 89.00 82 TYR A N 1
ATOM 697 C CA . TYR A 1 82 ? 2.575 -10.119 -9.158 1.00 89.00 82 TYR A CA 1
ATOM 698 C C . TYR A 1 82 ? 2.687 -9.911 -10.673 1.00 89.00 82 TYR A C 1
ATOM 700 O O . TYR A 1 82 ? 1.701 -10.107 -11.384 1.00 89.00 82 TYR A O 1
ATOM 708 N N . GLY A 1 83 ? 3.839 -9.465 -11.185 1.00 90.56 83 GLY A N 1
ATOM 709 C CA . GLY A 1 83 ? 4.027 -9.162 -12.608 1.00 90.56 83 GLY A CA 1
ATOM 710 C C . GLY A 1 83 ? 3.179 -7.986 -13.114 1.00 90.56 83 GLY A C 1
ATOM 711 O O . GLY A 1 83 ? 3.007 -7.809 -14.321 1.00 90.56 83 GLY A O 1
ATOM 712 N N . ASN A 1 84 ? 2.614 -7.176 -12.213 1.00 90.06 84 ASN A N 1
ATOM 713 C CA . ASN A 1 84 ? 1.719 -6.079 -12.563 1.00 90.06 84 ASN A CA 1
ATOM 714 C C . ASN A 1 84 ? 2.508 -4.800 -12.862 1.00 90.06 84 ASN A C 1
ATOM 716 O O . ASN A 1 84 ? 3.073 -4.173 -11.970 1.00 90.06 84 ASN A O 1
ATOM 720 N N . TYR A 1 85 ? 2.467 -4.351 -14.112 1.00 91.88 85 TYR A N 1
ATOM 721 C CA . TYR A 1 85 ? 3.107 -3.103 -14.519 1.00 91.88 85 TYR A CA 1
ATOM 722 C C . TYR A 1 85 ? 2.370 -1.852 -13.998 1.00 91.88 85 TYR A C 1
ATOM 724 O O . TYR A 1 85 ? 1.136 -1.859 -13.870 1.00 91.88 85 TYR A O 1
ATOM 732 N N . PRO A 1 86 ? 3.090 -0.735 -13.760 1.00 89.38 86 PRO A N 1
ATOM 733 C CA . PRO A 1 86 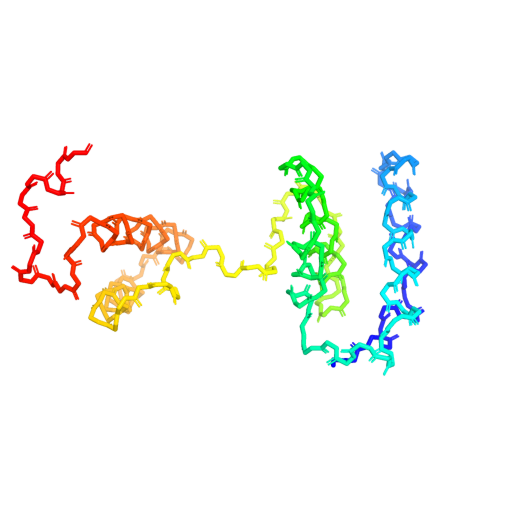? 2.474 0.534 -13.404 1.00 89.38 86 PRO A CA 1
ATOM 734 C C . PRO A 1 86 ? 1.531 0.992 -14.519 1.00 89.38 86 PRO A C 1
ATOM 736 O O . PRO A 1 86 ? 1.838 0.926 -15.708 1.00 89.38 86 PRO A O 1
ATOM 739 N N . ASN A 1 87 ? 0.348 1.457 -14.131 1.00 82.12 87 ASN A N 1
ATOM 740 C CA . ASN A 1 87 ? -0.670 1.933 -15.071 1.00 82.12 87 ASN A CA 1
ATOM 741 C C . ASN A 1 87 ? -1.328 3.248 -14.625 1.00 82.12 87 ASN A C 1
ATOM 743 O O . ASN A 1 87 ? -2.368 3.632 -15.154 1.00 82.12 87 ASN A O 1
ATOM 747 N N . GLY A 1 88 ? -0.769 3.907 -13.601 1.00 67.12 88 GLY A N 1
ATOM 748 C CA . GLY A 1 88 ? -1.284 5.157 -13.025 1.00 67.12 88 GLY A CA 1
ATOM 749 C C . GLY A 1 88 ? -2.644 5.046 -12.321 1.00 67.12 88 GLY A C 1
ATOM 750 O O . GLY A 1 88 ? -3.079 6.003 -11.687 1.00 67.12 88 GLY A O 1
ATOM 751 N N . ARG A 1 89 ? -3.320 3.893 -12.412 1.00 62.06 89 ARG A N 1
ATOM 752 C CA . ARG A 1 89 ? -4.668 3.652 -11.877 1.00 62.06 89 ARG A CA 1
ATOM 753 C C . ARG A 1 89 ? -4.650 2.757 -10.643 1.00 62.06 89 ARG A C 1
ATOM 755 O O . ARG A 1 89 ? -5.432 2.978 -9.721 1.00 62.06 89 ARG A O 1
ATOM 762 N N . ARG A 1 90 ? -3.766 1.754 -10.609 1.00 56.59 90 ARG A N 1
ATOM 763 C CA . ARG A 1 90 ? -3.604 0.865 -9.455 1.00 56.59 90 ARG A CA 1
ATOM 764 C C . ARG A 1 90 ? -2.814 1.577 -8.366 1.00 56.59 90 ARG A C 1
ATOM 766 O O . ARG A 1 90 ? -1.673 1.987 -8.561 1.00 56.59 90 ARG A O 1
ATOM 773 N N . ARG A 1 91 ? -3.466 1.744 -7.218 1.00 60.53 91 ARG A N 1
ATOM 774 C CA . ARG A 1 91 ? -2.856 2.261 -5.994 1.00 60.53 91 ARG A CA 1
ATOM 775 C C . ARG A 1 91 ? -2.118 1.096 -5.332 1.00 60.53 91 ARG A C 1
ATOM 777 O O . ARG A 1 91 ? -2.676 0.014 -5.222 1.00 60.53 91 ARG A O 1
ATOM 784 N N . HIS A 1 92 ? -0.873 1.328 -4.941 1.00 67.06 92 HIS A N 1
ATOM 785 C CA . HIS A 1 92 ? -0.013 0.350 -4.279 1.00 67.06 92 HIS A CA 1
ATOM 786 C C . HIS A 1 92 ? -0.652 -0.327 -3.049 1.00 67.06 92 HIS A C 1
ATOM 788 O O . HIS A 1 92 ? -1.467 0.290 -2.353 1.00 67.06 92 HIS A O 1
ATOM 794 N N . THR A 1 93 ? -0.194 -1.542 -2.735 1.00 66.25 93 THR A N 1
ATOM 795 C CA . THR A 1 93 ? -0.651 -2.375 -1.605 1.00 66.25 93 THR A CA 1
ATOM 796 C C . THR A 1 93 ? 0.249 -2.322 -0.370 1.00 66.25 93 THR A C 1
ATOM 798 O O . THR A 1 93 ? -0.150 -2.857 0.655 1.00 66.25 93 THR A O 1
ATOM 801 N N . LEU A 1 94 ? 1.384 -1.603 -0.427 1.00 68.81 94 LEU A N 1
ATOM 802 C CA . LEU A 1 94 ? 2.365 -1.453 0.671 1.00 68.81 94 LEU A CA 1
ATOM 803 C C . LEU A 1 94 ? 1.793 -1.276 2.073 1.00 68.81 94 LEU A C 1
ATOM 805 O O . LEU A 1 94 ? 2.386 -1.686 3.058 1.00 68.81 94 LEU A O 1
ATOM 809 N N . PHE A 1 95 ? 0.682 -0.572 2.180 1.00 64.56 95 PHE A N 1
ATOM 810 C CA . PHE A 1 95 ? -0.081 -0.548 3.406 1.00 64.56 95 PHE A CA 1
ATOM 811 C C . PHE A 1 95 ? -1.416 -1.131 3.038 1.00 64.56 95 PHE A C 1
ATOM 813 O O . PHE A 1 95 ? -2.014 -0.684 2.048 1.00 64.56 95 PHE A O 1
ATOM 820 N N . SER A 1 96 ? -1.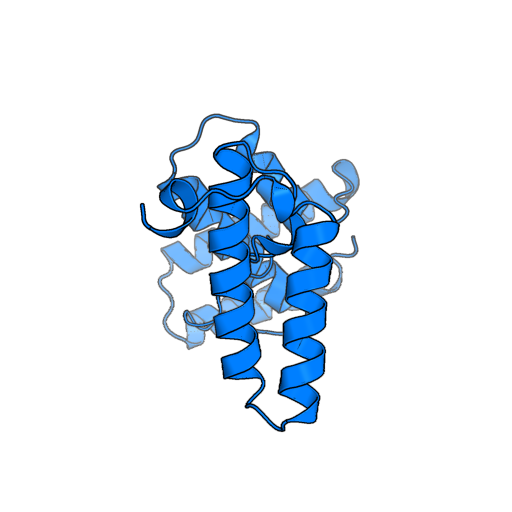894 -2.066 3.853 1.00 55.56 96 SER A N 1
ATOM 821 C CA . SER A 1 96 ? -3.313 -2.330 3.894 1.00 55.56 96 SER A CA 1
ATOM 822 C C . SER A 1 96 ? -3.976 -0.982 4.158 1.00 55.56 96 SER A C 1
ATOM 824 O O . SER A 1 96 ? -3.899 -0.383 5.228 1.00 55.56 96 SER A O 1
ATOM 826 N N . ARG A 1 97 ? -4.539 -0.400 3.096 1.00 56.06 97 ARG A N 1
ATOM 827 C CA . ARG A 1 97 ? -5.212 0.896 3.203 1.00 56.06 97 ARG A CA 1
ATOM 828 C C . ARG A 1 97 ? -6.440 0.778 4.087 1.00 56.06 97 ARG A C 1
ATOM 830 O O . ARG A 1 97 ? -6.983 1.799 4.486 1.00 56.06 97 ARG A O 1
ATOM 837 N N . CYS A 1 98 ? -6.862 -0.446 4.384 1.00 63.66 98 CYS A N 1
ATOM 838 C CA . CYS A 1 98 ? -7.995 -0.698 5.223 1.00 63.66 98 CYS A CA 1
ATOM 839 C C . CYS A 1 98 ? -7.654 -0.385 6.676 1.00 63.66 98 CYS A C 1
ATOM 841 O O . CYS A 1 98 ? -6.824 -1.047 7.298 1.00 63.66 98 CYS A O 1
ATOM 843 N N . ALA A 1 99 ? -8.376 0.594 7.215 1.00 81.75 99 ALA A N 1
ATOM 844 C CA . ALA A 1 99 ? -8.458 0.859 8.641 1.00 81.75 99 ALA A CA 1
ATOM 845 C C . ALA A 1 99 ? -8.768 -0.406 9.464 1.00 81.75 99 ALA A C 1
ATOM 847 O O . ALA A 1 99 ? -8.423 -0.435 10.635 1.00 81.75 99 ALA A O 1
ATOM 848 N N . TYR A 1 100 ? -9.314 -1.456 8.836 1.00 87.94 100 TYR A N 1
ATOM 849 C CA . TYR A 1 100 ? -9.609 -2.762 9.425 1.00 87.94 100 TYR A CA 1
ATOM 850 C C . TYR A 1 100 ? -8.477 -3.319 10.295 1.00 87.94 100 TYR A C 1
ATOM 852 O O . TYR A 1 100 ? -8.710 -3.714 11.430 1.00 87.94 100 TYR A O 1
ATOM 860 N N . HIS A 1 101 ? -7.227 -3.281 9.831 1.00 83.88 101 HIS A N 1
ATOM 861 C CA . HIS A 1 101 ? -6.113 -3.843 10.611 1.00 83.88 101 HIS A CA 1
ATOM 862 C C . HIS A 1 101 ? -5.729 -3.006 11.839 1.00 83.88 101 HIS A C 1
ATOM 864 O O . HIS A 1 101 ? -4.950 -3.462 12.668 1.00 83.88 101 HIS A O 1
ATOM 870 N N . LEU A 1 102 ? -6.233 -1.774 11.931 1.00 88.00 102 LEU A N 1
ATOM 871 C CA . LEU A 1 102 ? -6.042 -0.879 13.072 1.00 88.00 102 LEU A CA 1
ATOM 872 C C . LEU A 1 102 ? -7.214 -0.946 14.061 1.00 88.00 102 LEU A C 1
ATOM 874 O O . LEU A 1 102 ? -7.155 -0.303 15.111 1.00 88.00 102 LEU A O 1
ATOM 878 N N . LEU A 1 103 ? -8.278 -1.665 13.705 1.00 91.75 103 LEU A N 1
ATOM 879 C CA . LEU A 1 103 ? -9.448 -1.838 14.549 1.00 91.75 103 LEU A CA 1
ATOM 880 C C . LEU A 1 103 ? -9.153 -2.801 15.699 1.00 91.75 103 LEU A C 1
ATOM 882 O O . LEU A 1 103 ? -8.384 -3.752 15.556 1.00 91.75 103 LEU A O 1
ATOM 886 N N . VAL A 1 104 ? -9.813 -2.562 16.827 1.00 95.06 104 VAL A N 1
ATOM 887 C CA . VAL A 1 104 ? -9.960 -3.551 17.899 1.00 95.06 104 VAL A CA 1
ATOM 888 C C . VAL A 1 104 ? -10.701 -4.801 17.394 1.00 95.06 104 VAL A C 1
ATOM 890 O O . VAL A 1 104 ? -11.495 -4.689 16.455 1.00 95.06 104 VAL A O 1
ATOM 893 N N . PRO A 1 105 ? -10.490 -5.982 18.012 1.00 96.06 105 PRO A N 1
ATOM 894 C CA . PRO A 1 105 ? -11.068 -7.242 17.537 1.00 96.06 105 PRO A CA 1
ATOM 895 C C . PRO A 1 105 ? -12.586 -7.202 17.331 1.00 96.06 105 PRO A C 1
ATOM 897 O O . PRO A 1 105 ? -13.071 -7.643 16.298 1.00 96.06 105 PRO A O 1
ATOM 900 N N . GLU A 1 106 ? -13.335 -6.586 18.247 1.00 97.00 106 GLU A N 1
ATOM 901 C CA . GLU A 1 106 ? -14.799 -6.484 18.141 1.00 97.00 106 GLU A CA 1
ATOM 902 C C . GLU A 1 106 ? -15.250 -5.727 16.877 1.00 97.00 106 GLU A C 1
ATOM 904 O O . GLU A 1 106 ? -16.198 -6.111 16.194 1.00 97.00 106 GLU A O 1
ATOM 909 N N . PHE A 1 107 ? -14.538 -4.662 16.510 1.00 96.88 107 PHE A N 1
ATOM 910 C CA . PHE A 1 107 ? -14.825 -3.905 15.292 1.00 96.88 107 PHE A CA 1
ATOM 911 C C . PHE A 1 107 ? -14.377 -4.649 14.028 1.00 96.88 107 PHE A C 1
ATOM 913 O O . PHE A 1 107 ? -14.990 -4.470 12.976 1.00 96.88 107 PHE A O 1
ATOM 920 N N . GLN A 1 108 ? -13.343 -5.494 14.111 1.00 94.94 108 GLN A N 1
ATOM 921 C CA . GLN A 1 108 ? -12.976 -6.402 13.019 1.00 94.94 108 GLN A CA 1
ATOM 922 C C . GLN A 1 108 ? -14.079 -7.435 12.785 1.00 94.94 108 GLN A C 1
ATOM 924 O O . GLN A 1 108 ? -14.559 -7.554 11.660 1.00 94.94 108 GLN A O 1
ATOM 929 N N . GLU A 1 109 ? -14.560 -8.080 13.852 1.00 96.88 109 GLU A N 1
ATOM 930 C CA . GLU A 1 109 ? -15.644 -9.066 13.794 1.00 96.88 109 GLU A CA 1
ATOM 931 C C . GLU A 1 109 ? -16.922 -8.486 13.169 1.00 96.88 109 GLU A C 1
ATOM 933 O O . GLU A 1 109 ? -17.571 -9.150 12.360 1.00 96.88 109 GLU A O 1
ATOM 938 N N . LEU A 1 110 ? -17.260 -7.225 13.466 1.00 96.94 110 LEU A N 1
ATOM 939 C CA . LEU A 1 110 ? -18.394 -6.541 12.836 1.00 96.94 110 LEU A CA 1
ATOM 940 C C . LEU A 1 110 ? -18.229 -6.408 11.311 1.00 96.94 110 LEU A C 1
ATOM 942 O O . LEU A 1 110 ? -19.185 -6.615 10.556 1.00 96.94 110 LEU A O 1
ATOM 946 N N . ILE A 1 111 ? -17.030 -6.047 10.848 1.00 96.31 111 ILE A N 1
ATOM 947 C CA . ILE A 1 111 ? -16.730 -5.918 9.416 1.00 96.31 111 ILE A CA 1
ATOM 948 C C . ILE A 1 111 ? -16.749 -7.288 8.734 1.00 96.31 111 ILE A C 1
ATOM 950 O O . ILE A 1 111 ? -17.304 -7.411 7.640 1.00 96.31 111 ILE A O 1
ATOM 954 N N . ASP A 1 112 ? -16.193 -8.308 9.382 1.00 95.94 112 ASP A N 1
ATOM 955 C CA . ASP A 1 112 ? -16.163 -9.676 8.865 1.00 95.94 112 ASP A CA 1
ATOM 956 C C . ASP A 1 112 ? -17.582 -10.237 8.734 1.00 95.94 112 ASP A C 1
ATOM 958 O O . ASP A 1 112 ? -17.958 -10.739 7.672 1.00 95.94 112 ASP A O 1
ATOM 962 N N . PHE A 1 113 ? -18.421 -10.029 9.754 1.00 97.62 113 PHE A N 1
ATOM 963 C CA . PHE A 1 113 ? -19.836 -10.388 9.717 1.00 97.62 113 PHE A CA 1
ATOM 964 C C . PHE A 1 113 ? -20.572 -9.725 8.544 1.00 97.62 113 PHE A C 1
ATOM 966 O O . PHE A 1 113 ? -21.313 -10.394 7.820 1.00 97.62 113 PHE A O 1
ATOM 973 N N . TYR A 1 114 ? -20.358 -8.423 8.322 1.00 97.06 114 TYR A N 1
ATOM 974 C CA . TYR A 1 114 ? -20.942 -7.715 7.180 1.00 97.06 114 TYR A CA 1
ATOM 975 C C . TYR A 1 114 ? -20.521 -8.345 5.843 1.00 97.06 114 TYR A C 1
ATOM 977 O O . TYR A 1 114 ? -21.380 -8.621 5.000 1.00 97.06 114 TYR A O 1
ATOM 985 N N . CYS A 1 115 ? -19.220 -8.595 5.656 1.00 93.69 115 CYS A N 1
ATOM 986 C CA . CYS A 1 115 ? -18.694 -9.189 4.428 1.00 93.69 115 CYS A CA 1
ATOM 987 C C . CYS A 1 115 ? -19.325 -10.563 4.164 1.00 93.69 115 CYS A C 1
ATOM 989 O O . CYS A 1 115 ? -19.885 -10.778 3.090 1.00 93.69 115 CYS A O 1
ATOM 991 N N . GLU A 1 116 ? -19.333 -11.454 5.159 1.00 96.19 116 GLU A N 1
ATOM 992 C CA . GLU A 1 116 ? -19.896 -12.800 5.016 1.00 96.19 116 GLU A CA 1
ATOM 993 C C . GLU A 1 116 ? -21.396 -12.801 4.687 1.00 96.19 116 GLU A C 1
ATOM 995 O O . GLU A 1 116 ? -21.874 -13.622 3.895 1.00 96.19 116 GLU A O 1
ATOM 1000 N N . VAL A 1 117 ? -22.170 -11.918 5.324 1.00 97.62 117 VAL A N 1
ATOM 1001 C CA . VAL A 1 117 ? -23.623 -11.841 5.120 1.00 97.62 117 VAL A CA 1
ATOM 1002 C C . VAL A 1 117 ? -23.950 -11.323 3.723 1.00 97.62 117 VAL A C 1
ATOM 1004 O O . VAL A 1 117 ? -24.825 -11.877 3.053 1.00 97.62 117 VAL A O 1
ATOM 1007 N N . GLU A 1 118 ? -23.263 -10.279 3.267 1.00 97.19 118 GLU A N 1
ATOM 1008 C CA . GLU A 1 118 ? -23.548 -9.663 1.973 1.00 97.19 118 GLU A CA 1
ATOM 1009 C C . GLU A 1 118 ? -23.017 -10.482 0.791 1.00 97.19 118 GLU A C 1
ATOM 1011 O O . GLU A 1 118 ? -23.667 -10.519 -0.258 1.00 97.19 118 GLU A O 1
ATOM 1016 N N . GLU A 1 119 ? -21.919 -11.223 0.969 1.00 93.75 119 GLU A N 1
ATOM 1017 C CA . GLU A 1 119 ? -21.475 -12.231 -0.001 1.00 93.75 119 GLU A CA 1
ATOM 1018 C C . GLU A 1 119 ? -22.559 -13.295 -0.215 1.00 93.75 119 GLU A C 1
ATOM 1020 O O . GLU A 1 119 ? -22.957 -13.571 -1.349 1.00 93.75 119 GLU A O 1
ATOM 1025 N N . LYS A 1 120 ? -23.133 -13.833 0.872 1.00 95.88 120 LYS A N 1
ATOM 1026 C CA . LYS A 1 120 ? -24.230 -14.821 0.802 1.00 95.88 120 LYS A CA 1
ATOM 1027 C C . LYS A 1 120 ? -25.501 -14.259 0.160 1.00 95.88 120 LYS A C 1
ATOM 1029 O O . LYS A 1 120 ? -26.279 -15.015 -0.418 1.00 95.88 120 LYS A O 1
ATOM 1034 N N . ARG A 1 121 ? -25.722 -12.944 0.244 1.00 96.00 121 ARG A N 1
ATOM 1035 C CA . ARG A 1 121 ? -26.840 -12.242 -0.413 1.00 96.00 121 ARG A CA 1
ATOM 1036 C C . ARG A 1 121 ? -26.588 -11.955 -1.895 1.00 96.00 121 ARG A C 1
ATOM 1038 O O . ARG A 1 121 ? -27.492 -11.474 -2.574 1.00 96.00 121 ARG A O 1
ATOM 1045 N N . GLY A 1 122 ? -25.393 -12.254 -2.404 1.00 94.50 122 GLY A N 1
ATOM 1046 C CA . GLY A 1 122 ? -25.016 -12.003 -3.792 1.00 94.50 122 GLY A CA 1
ATOM 1047 C C . GLY A 1 122 ? -24.736 -10.529 -4.085 1.00 94.50 122 GLY A C 1
ATOM 1048 O O . GLY A 1 122 ? -24.851 -10.098 -5.236 1.00 94.50 122 GLY A O 1
ATOM 1049 N N . LYS A 1 123 ? -24.394 -9.732 -3.064 1.00 96.56 123 LYS A N 1
ATOM 1050 C CA . LYS A 1 123 ? -23.942 -8.356 -3.277 1.00 96.56 123 LYS A CA 1
ATO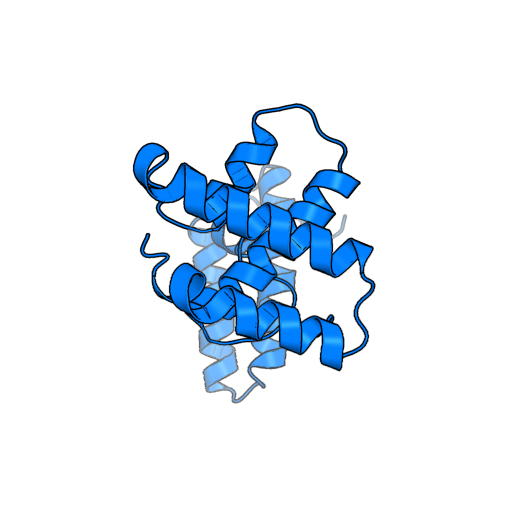M 1051 C C . LYS A 1 123 ? -22.604 -8.384 -4.013 1.00 96.56 123 LYS A C 1
ATOM 1053 O O . LYS A 1 123 ? -21.767 -9.249 -3.794 1.00 96.56 123 LYS A O 1
ATOM 1058 N N . LYS A 1 124 ? -22.399 -7.428 -4.918 1.00 95.19 124 LYS A N 1
ATOM 1059 C CA . LYS A 1 124 ? -21.189 -7.371 -5.744 1.00 95.19 124 LYS A CA 1
ATOM 1060 C C . LYS A 1 124 ? -19.943 -7.158 -4.876 1.00 95.19 124 LYS A C 1
ATOM 1062 O O . LYS A 1 124 ? -19.893 -6.168 -4.146 1.00 95.19 124 LYS A O 1
ATOM 1067 N N . ASP A 1 125 ? -18.903 -7.969 -5.070 1.00 82.25 125 ASP A N 1
ATOM 1068 C CA . ASP A 1 125 ? -17.637 -7.914 -4.314 1.00 82.25 125 ASP A CA 1
ATOM 1069 C C . ASP A 1 125 ? -17.035 -6.508 -4.243 1.00 82.25 125 ASP A C 1
ATOM 1071 O O . ASP A 1 125 ? -16.594 -6.051 -3.194 1.00 82.25 125 ASP A O 1
ATOM 1075 N N . THR A 1 126 ? -17.058 -5.763 -5.355 1.00 77.94 126 THR A N 1
ATOM 1076 C CA . THR A 1 126 ? -16.526 -4.389 -5.386 1.00 77.94 126 THR A CA 1
ATOM 1077 C C . THR A 1 126 ? -17.290 -3.443 -4.463 1.00 77.94 126 THR A C 1
ATOM 1079 O O . THR A 1 126 ? -16.713 -2.493 -3.942 1.00 77.94 126 THR A O 1
ATOM 1082 N N . THR A 1 127 ? -18.590 -3.682 -4.293 1.00 91.31 127 THR A N 1
ATOM 1083 C CA . THR A 1 127 ? -19.446 -2.900 -3.403 1.00 91.31 127 THR A CA 1
ATOM 1084 C C . THR A 1 127 ? -19.198 -3.304 -1.955 1.00 91.31 127 THR A C 1
ATOM 1086 O O . THR A 1 127 ? -18.985 -2.420 -1.129 1.00 91.31 127 THR A O 1
ATOM 1089 N N . ILE A 1 128 ? -19.129 -4.612 -1.669 1.00 90.25 128 ILE A N 1
ATOM 1090 C CA . ILE A 1 128 ? -18.757 -5.138 -0.346 1.00 90.25 128 ILE A CA 1
ATOM 1091 C C . ILE A 1 128 ? -17.421 -4.536 0.093 1.00 90.25 128 ILE A C 1
ATOM 1093 O O . ILE A 1 128 ? -17.364 -3.916 1.149 1.00 90.25 128 ILE A O 1
ATOM 1097 N N . TYR A 1 129 ? -16.402 -4.597 -0.768 1.00 84.69 129 TYR A N 1
ATOM 1098 C CA . TYR A 1 129 ? -15.089 -3.993 -0.543 1.00 84.69 129 TYR A CA 1
ATOM 1099 C C . TYR A 1 129 ? -15.168 -2.492 -0.240 1.00 84.69 129 TYR A C 1
ATOM 1101 O O . TYR A 1 129 ? -14.512 -2.005 0.677 1.00 84.69 129 TYR A O 1
ATOM 1109 N N . SER A 1 130 ? -15.950 -1.731 -1.013 1.00 84.94 130 SER A N 1
ATOM 1110 C CA . SER A 1 130 ? -16.052 -0.285 -0.796 1.00 84.94 130 SER A CA 1
ATOM 1111 C C . SER A 1 130 ? -16.730 0.063 0.530 1.00 84.94 130 SER A C 1
ATOM 1113 O O . SER A 1 130 ? -16.268 0.952 1.239 1.00 84.94 130 SER A O 1
ATOM 1115 N N . GLU A 1 131 ? -17.799 -0.648 0.886 1.00 93.62 131 GLU A N 1
ATOM 1116 C CA . GLU A 1 131 ? -18.564 -0.391 2.103 1.00 93.62 131 GLU A CA 1
ATOM 1117 C C . GLU A 1 131 ? -17.812 -0.849 3.350 1.00 93.62 131 GLU A C 1
ATOM 1119 O O . GLU A 1 131 ? -17.711 -0.072 4.296 1.00 93.62 131 GLU A O 1
ATOM 1124 N N . SER A 1 132 ? -17.198 -2.038 3.328 1.00 91.62 132 SER A N 1
ATOM 1125 C CA . SER A 1 132 ? -16.354 -2.510 4.431 1.00 91.62 132 SER A CA 1
ATOM 1126 C C . SER A 1 132 ? -15.173 -1.569 4.663 1.00 91.62 132 SER A C 1
ATOM 1128 O O . SER A 1 132 ? -14.824 -1.266 5.803 1.00 91.62 132 SER A O 1
ATOM 1130 N N . HIS A 1 133 ? -14.603 -1.010 3.593 1.00 88.06 133 HIS A N 1
ATOM 1131 C CA . HIS A 1 133 ? -13.514 -0.052 3.709 1.00 88.06 133 HIS A CA 1
ATOM 1132 C C . HIS A 1 133 ? -13.952 1.288 4.333 1.00 88.06 133 HIS A C 1
ATOM 1134 O O . HIS A 1 133 ? -13.222 1.843 5.167 1.00 88.06 133 HIS A O 1
ATOM 1140 N N . HIS A 1 134 ? -15.132 1.804 3.968 1.00 89.94 134 HIS A N 1
ATOM 1141 C CA . HIS A 1 134 ? -15.702 3.003 4.591 1.00 89.94 134 HIS A CA 1
ATOM 1142 C C . HIS A 1 134 ? -16.078 2.753 6.054 1.00 89.94 134 HIS A C 1
ATOM 1144 O O . HIS A 1 134 ? -15.682 3.536 6.916 1.00 89.94 134 HIS A O 1
ATOM 1150 N N . ALA A 1 135 ? -16.760 1.642 6.341 1.00 94.00 135 ALA A N 1
ATOM 1151 C CA . ALA A 1 135 ? -17.157 1.254 7.689 1.00 94.00 135 ALA A CA 1
ATOM 1152 C C . ALA A 1 135 ? -15.936 1.093 8.604 1.00 94.00 135 ALA A C 1
ATOM 1154 O O . ALA A 1 135 ? -15.905 1.660 9.690 1.00 94.00 135 ALA A O 1
ATOM 1155 N N . ALA A 1 136 ? -14.873 0.435 8.136 1.00 93.38 136 ALA A N 1
ATOM 1156 C CA . ALA A 1 136 ? -13.639 0.323 8.903 1.00 93.38 136 ALA A CA 1
ATOM 1157 C C . ALA A 1 136 ? -12.991 1.691 9.182 1.00 93.38 136 ALA A C 1
ATOM 1159 O O . ALA A 1 136 ? -12.443 1.917 10.257 1.00 93.38 136 ALA A O 1
ATOM 1160 N N . SER A 1 137 ? -13.043 2.621 8.224 1.00 90.94 137 SER A N 1
ATOM 1161 C CA . SER A 1 137 ? -12.497 3.972 8.417 1.00 90.94 137 SER A CA 1
ATOM 1162 C C . SER A 1 137 ? -13.296 4.764 9.454 1.00 90.94 137 SER A C 1
ATOM 1164 O O . SER A 1 137 ? -12.702 5.469 10.267 1.00 90.94 137 SER A O 1
ATOM 1166 N N . PHE A 1 138 ? -14.620 4.613 9.438 1.00 93.88 138 PHE A N 1
ATOM 1167 C CA . PHE A 1 138 ? -15.537 5.198 10.412 1.00 93.88 138 PHE A CA 1
ATOM 1168 C C . PHE A 1 138 ? -15.318 4.625 11.819 1.00 93.88 138 PHE A C 1
ATOM 1170 O O . PHE A 1 138 ? -15.080 5.382 12.757 1.00 93.88 138 PHE A O 1
ATOM 1177 N N . LEU A 1 139 ? -15.271 3.297 11.956 1.00 94.94 139 LEU A N 1
ATOM 1178 C CA . LEU A 1 139 ? -15.004 2.626 13.232 1.00 94.94 139 LEU A CA 1
ATOM 1179 C C . LEU A 1 139 ? -13.647 3.028 13.819 1.00 94.94 139 LEU A C 1
ATOM 1181 O O . LEU A 1 139 ? -13.529 3.247 15.020 1.00 94.94 139 LEU A O 1
ATOM 1185 N N . LEU A 1 140 ? -12.624 3.210 12.979 1.00 93.56 140 LEU A N 1
ATOM 1186 C CA . LEU A 1 140 ? -11.324 3.692 13.442 1.00 93.56 140 LEU A CA 1
ATOM 1187 C C . LEU A 1 140 ? -11.377 5.143 13.948 1.00 93.56 140 LEU A C 1
ATOM 1189 O O . LEU A 1 140 ? -10.591 5.502 14.825 1.00 93.56 140 LEU A O 1
ATOM 1193 N N . ALA A 1 141 ? -12.247 5.989 13.391 1.00 92.38 141 ALA A N 1
ATOM 1194 C CA . ALA A 1 141 ? -12.441 7.350 13.888 1.00 92.38 141 ALA A CA 1
ATOM 1195 C C . ALA A 1 141 ? -13.088 7.330 15.280 1.00 92.38 141 ALA A C 1
ATOM 1197 O O . ALA A 1 141 ? -12.536 7.931 16.198 1.00 92.38 141 ALA A O 1
ATOM 1198 N N . ILE A 1 142 ? -14.153 6.543 15.453 1.00 94.69 142 ILE A N 1
ATOM 1199 C CA . ILE A 1 142 ? -14.819 6.315 16.746 1.00 94.69 142 ILE A CA 1
ATOM 1200 C C . ILE A 1 142 ? -13.841 5.748 17.787 1.00 94.69 142 ILE A C 1
ATOM 1202 O O . ILE A 1 142 ? -13.759 6.238 18.912 1.00 94.69 142 ILE A O 1
ATOM 1206 N N . GLN A 1 143 ? -13.018 4.773 17.393 1.00 95.00 143 GLN A N 1
ATOM 1207 C CA . GLN A 1 143 ? -11.985 4.195 18.256 1.00 95.00 143 GLN A CA 1
ATOM 1208 C C . GLN A 1 143 ? -10.963 5.231 18.725 1.00 95.00 143 GLN A C 1
ATOM 1210 O O . GLN A 1 143 ? -10.548 5.228 19.884 1.00 95.00 143 GLN A O 1
ATOM 1215 N N . LYS A 1 144 ? -10.543 6.133 17.833 1.00 91.94 144 LYS A N 1
ATOM 1216 C CA . LYS A 1 144 ? -9.614 7.220 18.176 1.00 91.94 144 LYS A CA 1
ATOM 1217 C C . LYS A 1 144 ? -10.243 8.274 19.080 1.00 91.94 144 LYS A C 1
ATOM 1219 O O . LYS A 1 144 ? -9.498 8.951 19.782 1.00 91.94 144 LYS A O 1
ATOM 1224 N N . ASP A 1 145 ? -11.566 8.376 19.070 1.00 92.56 145 ASP A N 1
ATOM 1225 C CA . ASP A 1 145 ? -12.343 9.219 19.976 1.00 92.56 145 ASP A CA 1
ATOM 1226 C C . ASP A 1 145 ? -12.677 8.521 21.313 1.00 92.56 145 ASP A C 1
ATOM 1228 O O . ASP A 1 145 ? -13.375 9.061 22.165 1.00 92.56 145 ASP A O 1
ATOM 1232 N N . GLY A 1 146 ? -12.121 7.326 21.544 1.00 93.19 146 GLY A N 1
ATOM 1233 C CA . GLY A 1 146 ? -12.103 6.666 22.852 1.00 93.19 146 GLY A CA 1
ATOM 1234 C C . GLY A 1 146 ? -13.091 5.513 23.029 1.00 93.19 146 GLY A C 1
ATOM 1235 O O . GLY A 1 146 ? -13.097 4.904 24.098 1.00 93.19 146 GLY A O 1
ATOM 1236 N N . ALA A 1 147 ? -13.887 5.173 22.012 1.00 94.75 147 ALA A N 1
ATOM 1237 C CA . ALA A 1 147 ? -14.794 4.027 22.063 1.00 94.75 147 ALA A CA 1
ATOM 1238 C C . ALA A 1 147 ? -14.149 2.776 21.440 1.00 94.75 147 ALA A C 1
ATOM 1240 O O . ALA A 1 147 ? -14.078 2.621 20.225 1.00 94.75 147 ALA A O 1
ATOM 1241 N N . ASP A 1 148 ? -13.675 1.869 22.291 1.00 91.50 148 ASP A N 1
ATOM 1242 C CA . ASP A 1 148 ? -13.003 0.612 21.929 1.00 91.50 148 ASP A CA 1
ATOM 1243 C C . ASP A 1 148 ? -13.930 -0.624 21.966 1.00 91.50 148 ASP A C 1
ATOM 1245 O O . ASP A 1 148 ? -13.443 -1.748 21.882 1.00 91.50 148 ASP A O 1
ATOM 1249 N N . SER A 1 149 ? -15.246 -0.426 22.090 1.00 95.56 149 SER A N 1
ATOM 1250 C CA . SER A 1 149 ? -16.278 -1.469 21.987 1.00 95.56 149 SER A CA 1
ATOM 1251 C C . SER A 1 149 ? -17.591 -0.889 21.467 1.00 95.56 149 SER A C 1
ATOM 1253 O O . SER A 1 149 ? -17.804 0.323 21.567 1.00 95.56 149 SER A O 1
ATOM 1255 N N . LEU A 1 150 ? -18.501 -1.727 20.948 1.00 94.31 150 LEU A N 1
ATOM 1256 C CA . LEU A 1 150 ? -19.797 -1.257 20.432 1.00 94.31 150 LEU A CA 1
ATOM 1257 C C . LEU A 1 150 ? -20.661 -0.629 21.530 1.00 94.31 150 LEU A C 1
ATOM 1259 O O .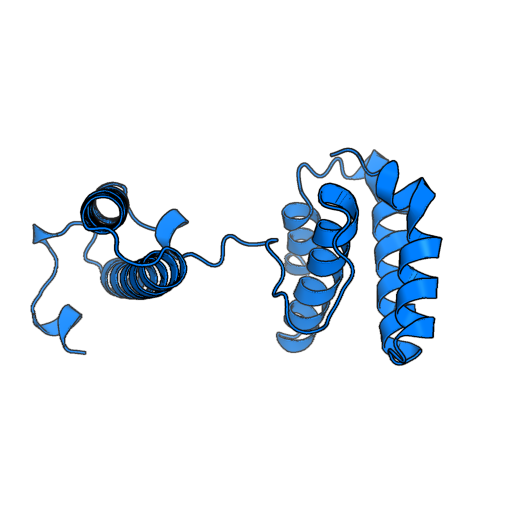 LEU A 1 150 ? -21.366 0.343 21.279 1.00 94.31 150 LEU A O 1
ATOM 1263 N N . GLU A 1 151 ? -20.563 -1.138 22.759 1.00 95.75 151 GLU A N 1
ATOM 1264 C CA . GLU A 1 151 ? -21.288 -0.601 23.919 1.00 95.75 151 GLU A CA 1
ATOM 1265 C C . GLU A 1 151 ? -20.838 0.809 24.321 1.00 95.75 151 GLU A C 1
ATOM 1267 O O . GLU A 1 151 ? -21.609 1.557 24.922 1.00 95.75 151 GLU A O 1
ATOM 1272 N N . LYS A 1 152 ? -19.587 1.173 24.020 1.00 94.25 152 LYS A N 1
ATOM 1273 C CA . LYS A 1 152 ? -19.019 2.484 24.358 1.00 94.25 152 LYS A CA 1
ATOM 1274 C C . LYS A 1 152 ? -19.261 3.535 23.281 1.00 94.25 152 LYS A C 1
ATOM 1276 O O . LYS A 1 152 ? -18.983 4.705 23.531 1.00 94.25 152 LYS A O 1
ATOM 1281 N N . VAL A 1 153 ? -19.760 3.136 22.110 1.00 94.62 153 VAL A N 1
ATOM 1282 C CA . VAL A 1 153 ? -20.090 4.066 21.029 1.00 94.62 153 VAL A CA 1
ATOM 1283 C C . VAL A 1 153 ? -21.289 4.909 21.440 1.00 94.62 153 VAL A C 1
ATOM 1285 O O . VAL A 1 153 ? -22.359 4.384 21.752 1.00 94.62 153 VAL A O 1
ATOM 1288 N N . THR A 1 154 ? -21.124 6.227 21.417 1.00 93.81 154 THR A N 1
ATOM 1289 C CA . THR A 1 154 ? -22.214 7.165 21.701 1.00 93.81 154 THR A CA 1
ATOM 1290 C C . THR A 1 154 ? -22.847 7.687 20.414 1.00 93.81 154 THR A C 1
ATOM 1292 O O . THR A 1 154 ? -22.237 7.680 19.347 1.00 93.81 154 THR A O 1
ATOM 1295 N N . GLU A 1 155 ? -24.085 8.178 20.506 1.00 93.00 155 GLU A N 1
ATOM 1296 C CA . GLU A 1 155 ? -24.766 8.811 19.369 1.00 93.00 155 GLU A CA 1
ATOM 1297 C C . GLU A 1 155 ? -23.962 9.998 18.817 1.00 93.00 155 GLU A C 1
ATOM 1299 O O . GLU A 1 155 ? -23.820 10.131 17.605 1.00 93.00 155 GLU A O 1
ATOM 1304 N N . GLU A 1 156 ? -23.366 10.809 19.696 1.00 91.62 156 GLU A N 1
ATOM 1305 C CA . GLU A 1 156 ? -22.547 11.971 19.326 1.00 91.62 156 GLU A CA 1
ATOM 1306 C C . GLU A 1 156 ? -21.342 11.584 18.451 1.00 91.62 156 GLU A C 1
ATOM 1308 O O . GLU A 1 156 ? -21.041 12.258 17.465 1.00 91.62 156 GLU A O 1
ATOM 1313 N N . GLN A 1 157 ? -20.704 10.449 18.746 1.00 89.38 157 GLN A N 1
ATOM 1314 C CA . GLN A 1 157 ? -19.585 9.917 17.961 1.00 89.38 157 GLN A CA 1
ATOM 1315 C C . GLN A 1 157 ? -20.001 9.401 16.581 1.00 89.38 157 GLN A C 1
ATOM 1317 O O . GLN A 1 157 ? -19.176 9.314 15.675 1.00 89.38 157 GLN A O 1
ATOM 1322 N N . VAL A 1 158 ? -21.273 9.037 16.414 1.00 89.50 158 VAL A N 1
ATOM 1323 C CA . VAL A 1 158 ? -21.808 8.516 15.150 1.00 89.50 158 VAL A CA 1
ATOM 1324 C C . VAL A 1 158 ? -22.235 9.644 14.209 1.00 89.50 158 VAL A C 1
ATOM 1326 O O . VAL A 1 158 ? -22.162 9.477 12.992 1.00 89.50 158 VAL A O 1
ATOM 1329 N N . ILE A 1 159 ? -22.695 10.773 14.755 1.00 89.94 159 ILE A N 1
ATOM 1330 C CA . ILE A 1 159 ? -23.294 11.876 13.984 1.00 89.94 159 ILE A CA 1
ATOM 1331 C C . ILE A 1 159 ? -22.352 13.062 13.711 1.00 89.94 159 ILE A C 1
ATOM 1333 O O . ILE A 1 159 ? -22.752 13.968 12.975 1.00 89.94 159 ILE A O 1
ATOM 1337 N N . SER A 1 160 ? -21.161 13.089 14.318 1.00 69.25 160 SER A N 1
ATOM 1338 C CA . SER A 1 160 ? -20.158 14.163 14.168 1.00 69.25 160 SER A CA 1
ATOM 1339 C C . SER A 1 160 ? -19.259 14.001 12.941 1.00 69.25 160 SER A C 1
ATOM 1341 O O . SER A 1 160 ? -18.846 15.059 12.407 1.00 69.25 160 SER A O 1
#

pLDDT: mean 90.63, std 8.7, range [55.56, 97.69]

Secondary structure (DSSP, 8-state):
---HHHHHHHHHHHHHHHHTT--HHHHHHHHHHHHHHHHHHHHH--SSHHHHHHHTTSS---HHHHHHHHHHHHHHHHHHHH-----SSSPP-SS---GGGGS-HHHHHHHHHHHHHHHHTT--HHHHHHHHHHHHHHHHHHHHTT--SGGG--HHHHH-